Protein AF-A0A564WHZ5-F1 (afdb_monomer_lite)

pLDDT: mean 71.06, std 19.93, range [38.19, 97.44]

Organism: NCBI:txid2565273

Radius of gyration: 31.41 Å; chains: 1; bounding box: 90×61×86 Å

Secondary structure (DSSP, 8-state):
--------------------------TTSSGGG---TTT-EEE-TTS-HHHHHHHHHHHHHHHHHHHHHHHHHHHHH---S--SSSHHHHHHHHHHHHHHHHHHHHHHHHHHTT-EEE---GGGSS---PPP------

Structure (mmCIF, N/CA/C/O backbone):
data_AF-A0A564WHZ5-F1
#
_entry.id   AF-A0A564WHZ5-F1
#
loop_
_atom_site.group_PDB
_atom_site.id
_atom_site.type_symbol
_atom_site.label_atom_id
_atom_site.label_alt_id
_atom_site.label_comp_id
_atom_site.label_asym_id
_atom_site.label_entity_id
_atom_site.label_seq_id
_atom_site.pdbx_PDB_ins_code
_atom_site.Cartn_x
_atom_site.Cartn_y
_atom_site.Cartn_z
_atom_site.occupancy
_atom_site.B_iso_or_equiv
_atom_site.auth_seq_id
_atom_site.auth_comp_id
_atom_site.auth_asym_id
_atom_site.auth_atom_id
_atom_site.pdbx_PDB_model_num
ATOM 1 N N . MET A 1 1 ? 56.289 17.730 60.959 1.00 38.19 1 MET A N 1
ATOM 2 C CA . MET A 1 1 ? 55.735 18.651 59.944 1.00 38.19 1 MET A CA 1
ATOM 3 C C . MET A 1 1 ? 54.215 18.519 59.944 1.00 38.19 1 MET A C 1
ATOM 5 O O . MET A 1 1 ? 53.702 17.441 60.196 1.00 38.19 1 MET A O 1
ATOM 9 N N . ARG A 1 2 ? 53.565 19.676 59.815 1.00 41.34 2 ARG A N 1
ATOM 10 C CA . ARG A 1 2 ? 52.160 20.083 60.013 1.00 41.34 2 ARG A CA 1
ATOM 11 C C . ARG A 1 2 ? 51.048 19.044 59.743 1.00 41.34 2 ARG A C 1
ATOM 13 O O . ARG A 1 2 ? 50.963 18.485 58.658 1.00 41.34 2 ARG A O 1
ATOM 20 N N . ARG A 1 3 ? 50.148 18.895 60.729 1.00 46.84 3 ARG A N 1
ATOM 21 C CA . ARG A 1 3 ? 48.763 18.412 60.576 1.00 46.84 3 ARG A CA 1
ATOM 22 C C . ARG A 1 3 ? 47.907 19.576 60.047 1.00 46.84 3 ARG A C 1
ATOM 24 O O . ARG A 1 3 ? 47.933 20.640 60.659 1.00 46.84 3 ARG A O 1
ATOM 31 N N . SER A 1 4 ? 47.145 19.361 58.979 1.00 45.81 4 SER A N 1
ATOM 32 C CA . SER A 1 4 ? 46.047 20.239 58.533 1.00 45.81 4 SER A CA 1
ATOM 33 C C . SER A 1 4 ? 44.755 19.435 58.722 1.00 45.81 4 SER A C 1
ATOM 35 O O . SER A 1 4 ? 44.631 18.359 58.149 1.00 45.81 4 SER A O 1
ATOM 37 N N . ALA A 1 5 ? 43.935 19.698 59.744 1.00 46.12 5 ALA A N 1
ATOM 38 C CA . ALA A 1 5 ? 42.913 20.752 59.823 1.00 46.12 5 ALA A CA 1
ATOM 39 C C . ALA A 1 5 ? 41.874 20.619 58.689 1.00 46.12 5 ALA A C 1
ATOM 41 O O . ALA A 1 5 ? 42.163 20.939 57.545 1.00 46.12 5 ALA A O 1
ATOM 42 N N . GLN A 1 6 ? 40.768 19.919 58.963 1.00 46.28 6 GLN A N 1
ATOM 43 C CA . GLN A 1 6 ? 39.439 20.490 59.264 1.00 46.28 6 GLN A CA 1
ATOM 44 C C . GLN A 1 6 ? 38.596 20.725 57.998 1.00 46.28 6 GLN A C 1
ATOM 46 O O . GLN A 1 6 ? 38.741 21.731 57.317 1.00 46.28 6 GLN A O 1
ATOM 51 N N . GLY A 1 7 ? 37.675 19.795 57.724 1.00 38.81 7 GLY A N 1
ATOM 52 C CA . GLY A 1 7 ? 36.518 20.008 56.853 1.00 38.81 7 GLY A CA 1
ATOM 53 C C . GLY A 1 7 ? 35.269 20.076 57.726 1.00 38.81 7 GLY A C 1
ATOM 54 O O . GLY A 1 7 ? 34.872 19.075 58.318 1.00 38.81 7 GLY A O 1
ATOM 55 N N . VAL A 1 8 ? 34.733 21.283 57.876 1.00 50.25 8 VAL A N 1
ATOM 56 C CA . VAL A 1 8 ? 33.606 21.646 58.740 1.00 50.25 8 VAL A CA 1
ATOM 57 C C . VAL A 1 8 ? 32.282 21.204 58.110 1.00 50.25 8 VAL A C 1
ATOM 59 O O . VAL A 1 8 ? 32.069 21.339 56.909 1.00 50.25 8 VAL A O 1
ATOM 62 N N . VAL A 1 9 ? 31.400 20.681 58.960 1.00 51.81 9 VAL A N 1
ATOM 63 C CA . VAL A 1 9 ? 29.999 20.339 58.697 1.00 51.81 9 VAL A CA 1
ATOM 64 C C . VAL A 1 9 ? 29.209 21.611 58.383 1.00 51.81 9 VAL A C 1
ATOM 66 O O . VAL A 1 9 ? 29.203 22.531 59.195 1.00 51.81 9 VAL A O 1
ATOM 69 N N . ALA A 1 10 ? 28.484 21.651 57.268 1.00 45.91 10 ALA A N 1
ATOM 70 C CA . ALA A 1 10 ? 27.425 22.637 57.073 1.00 45.91 10 ALA A CA 1
ATOM 71 C C . ALA A 1 10 ? 26.326 22.046 56.188 1.00 45.91 10 ALA A C 1
ATOM 73 O O . ALA A 1 10 ? 26.395 22.066 54.962 1.00 45.91 10 ALA A O 1
ATOM 74 N N . GLY A 1 11 ? 25.308 21.486 56.844 1.00 49.00 11 GLY A N 1
ATOM 75 C CA . GLY A 1 11 ? 24.015 21.275 56.217 1.00 49.00 11 GLY A CA 1
ATOM 76 C C . GLY A 1 11 ? 23.415 22.629 55.852 1.00 49.00 11 GLY A C 1
ATOM 77 O O . GLY A 1 11 ? 23.381 23.551 56.665 1.00 49.00 11 GLY A O 1
ATOM 78 N N . THR A 1 12 ? 22.947 22.762 54.619 1.00 54.31 12 THR A N 1
ATOM 79 C CA . THR A 1 12 ? 22.113 23.889 54.205 1.00 54.31 12 THR A CA 1
ATOM 80 C C . THR A 1 12 ? 21.029 23.335 53.298 1.00 54.31 12 THR A C 1
ATOM 82 O O . THR A 1 12 ? 21.212 23.150 52.100 1.00 54.31 12 THR A O 1
ATOM 85 N N . VAL A 1 13 ? 19.899 23.005 53.919 1.00 49.62 13 VAL A N 1
ATOM 86 C CA . VAL A 1 13 ? 18.625 22.823 53.230 1.00 49.62 13 VAL A CA 1
ATOM 87 C C . VAL A 1 13 ? 18.128 24.224 52.891 1.00 49.62 13 VAL A C 1
ATOM 89 O O . VAL A 1 13 ? 17.732 24.966 53.786 1.00 49.62 13 VAL A O 1
ATOM 92 N N . LEU A 1 14 ? 18.161 24.595 51.613 1.00 50.53 14 LEU A N 1
ATOM 93 C CA . LEU A 1 14 ? 17.376 25.710 51.092 1.00 50.53 14 LEU A CA 1
ATOM 94 C C . LEU A 1 14 ? 16.590 25.231 49.876 1.00 50.53 14 LEU A C 1
ATOM 96 O O . LEU A 1 14 ? 17.128 24.951 48.808 1.00 50.53 14 LEU A O 1
ATOM 100 N N . VAL A 1 15 ? 15.290 25.112 50.122 1.00 50.50 15 VAL A N 1
ATOM 101 C CA . VAL A 1 15 ? 14.208 24.933 49.164 1.00 50.50 15 VAL A CA 1
ATOM 102 C C . VAL A 1 15 ? 14.258 26.091 48.167 1.00 50.50 15 VAL A C 1
ATOM 104 O O . VAL A 1 15 ? 14.001 27.233 48.542 1.00 50.50 15 VAL A O 1
ATOM 107 N N . VAL A 1 16 ? 14.564 25.803 46.902 1.00 55.72 16 VAL A N 1
ATOM 108 C CA . VAL A 1 16 ? 14.242 26.707 45.794 1.00 55.72 16 VAL A CA 1
ATOM 109 C C . VAL A 1 16 ? 13.229 26.005 44.908 1.00 55.72 16 VAL A C 1
ATOM 111 O O . VAL A 1 16 ? 13.443 24.907 44.400 1.00 55.72 16 VAL A O 1
ATOM 114 N N . ALA A 1 17 ? 12.083 26.663 44.844 1.00 53.38 17 ALA A N 1
ATOM 115 C CA . ALA A 1 17 ? 10.848 26.250 44.230 1.00 53.38 17 ALA A CA 1
ATOM 116 C C . ALA A 1 17 ? 10.980 25.980 42.722 1.00 53.38 17 ALA A C 1
ATOM 118 O O . ALA A 1 17 ? 11.532 26.777 41.970 1.00 53.38 17 ALA A O 1
ATOM 119 N N . SER A 1 18 ? 10.382 24.864 42.312 1.00 51.88 18 SER A N 1
ATOM 120 C CA . SER A 1 18 ? 9.440 24.775 41.193 1.00 51.88 18 SER A CA 1
ATOM 121 C C . SER A 1 18 ? 9.785 25.532 39.906 1.00 51.88 18 SER A C 1
ATOM 123 O O . SER A 1 18 ? 9.122 26.498 39.547 1.00 51.88 18 SER A O 1
ATOM 125 N N . LEU A 1 19 ? 10.722 24.983 39.136 1.00 51.53 19 LEU A N 1
ATOM 126 C CA . LEU A 1 19 ? 10.686 25.045 37.670 1.00 51.53 19 LEU A CA 1
ATOM 127 C C . LEU A 1 19 ? 10.769 23.618 37.117 1.00 51.53 19 LEU A C 1
ATOM 129 O O . LEU A 1 19 ? 11.632 23.267 36.318 1.00 51.53 19 LEU A O 1
ATOM 133 N N . THR A 1 20 ? 9.845 22.762 37.558 1.00 55.12 20 THR A N 1
ATOM 134 C CA . THR A 1 20 ? 9.434 21.627 36.734 1.00 55.12 20 THR A CA 1
ATOM 135 C C . THR A 1 20 ? 8.721 22.223 35.530 1.00 55.12 20 THR A C 1
ATOM 137 O O . THR A 1 20 ? 7.532 22.537 35.607 1.00 55.12 20 THR A O 1
ATOM 140 N N . VAL A 1 21 ? 9.440 22.409 34.420 1.00 51.56 21 VAL A N 1
ATOM 141 C CA . VAL A 1 21 ? 8.787 22.456 33.113 1.00 51.56 21 VAL A CA 1
ATOM 142 C C . VAL A 1 21 ? 8.201 21.065 32.926 1.00 51.56 21 VAL A C 1
ATOM 144 O O . VAL A 1 21 ? 8.841 20.145 32.426 1.00 51.56 21 VAL A O 1
ATOM 147 N N . ALA A 1 22 ? 6.986 20.901 33.436 1.00 49.94 22 ALA A N 1
ATOM 148 C CA . ALA A 1 22 ? 6.075 19.883 32.991 1.00 49.94 22 ALA A CA 1
ATOM 149 C C . ALA A 1 22 ? 5.813 20.182 31.512 1.00 49.94 22 ALA A C 1
ATOM 151 O O . ALA A 1 22 ? 4.838 20.833 31.162 1.00 49.94 22 ALA A O 1
ATOM 152 N N . ALA A 1 23 ? 6.684 19.691 30.633 1.00 48.19 23 ALA A N 1
ATOM 153 C CA . ALA A 1 23 ? 6.265 19.304 29.296 1.00 48.19 23 ALA A CA 1
ATOM 154 C C . ALA A 1 23 ? 5.445 18.008 29.443 1.00 48.19 23 ALA A C 1
ATOM 156 O O . ALA A 1 23 ? 5.836 16.935 29.003 1.00 48.19 23 ALA A O 1
ATOM 157 N N . CYS A 1 24 ? 4.335 18.112 30.172 1.00 51.44 24 CYS A N 1
ATOM 158 C CA . CYS A 1 24 ? 3.287 17.111 30.286 1.00 51.44 24 CYS A CA 1
ATOM 159 C C . CYS A 1 24 ? 2.056 17.714 29.607 1.00 51.44 24 CYS A C 1
ATOM 161 O O . CYS A 1 24 ? 1.097 18.094 30.270 1.00 51.44 24 CYS A O 1
ATOM 163 N N . SER A 1 25 ? 2.136 17.910 28.294 1.00 51.25 25 SER A N 1
ATOM 164 C CA . SER A 1 25 ? 1.041 18.289 27.388 1.00 51.25 25 SER A CA 1
ATOM 165 C C . SER A 1 25 ? 1.573 17.959 25.985 1.00 51.25 25 SER A C 1
ATOM 167 O O . SER A 1 25 ? 2.505 18.618 25.545 1.00 51.25 25 SER A O 1
ATOM 169 N N . ASP A 1 26 ? 1.221 16.880 25.288 1.00 48.69 26 ASP A N 1
ATOM 170 C CA . ASP A 1 26 ? 0.095 15.958 25.396 1.00 48.69 26 ASP A CA 1
ATOM 171 C C . ASP A 1 26 ? 0.517 14.562 24.884 1.00 48.69 26 ASP A C 1
ATOM 173 O O . ASP A 1 26 ? 1.189 14.471 23.855 1.00 48.69 26 ASP A O 1
ATOM 177 N N . PRO A 1 27 ? 0.053 13.435 25.461 1.00 51.81 27 PRO A N 1
ATOM 178 C CA . PRO A 1 27 ? 0.139 12.125 24.799 1.00 51.81 27 PRO A CA 1
ATOM 179 C C . PRO A 1 27 ? -0.766 12.014 23.547 1.00 51.81 27 PRO A C 1
ATOM 181 O O . PRO A 1 27 ? -1.035 10.912 23.068 1.00 51.81 27 PRO A O 1
ATOM 184 N N . ALA A 1 28 ? -1.244 13.139 23.007 1.00 48.09 28 ALA A N 1
ATOM 185 C CA . ALA A 1 28 ? -2.258 13.228 21.965 1.00 48.09 28 ALA A CA 1
ATOM 186 C C . ALA A 1 28 ? -1.730 13.735 20.606 1.00 48.09 28 ALA A C 1
ATOM 188 O O . ALA A 1 28 ? -2.541 14.058 19.747 1.00 48.09 28 ALA A O 1
ATOM 189 N N . GLU A 1 29 ? -0.415 13.786 20.363 1.00 47.59 29 GLU A N 1
ATOM 190 C CA . GLU A 1 29 ? 0.130 14.310 19.091 1.00 47.59 29 GLU A CA 1
ATOM 191 C C . GLU A 1 29 ? 0.631 13.255 18.091 1.00 47.59 29 GLU A C 1
ATOM 193 O O . GLU A 1 29 ? 1.018 13.592 16.975 1.00 47.59 29 GLU A O 1
ATOM 198 N N . TRP A 1 30 ? 0.557 11.958 18.399 1.00 52.06 30 TRP A N 1
ATOM 199 C CA . TRP A 1 30 ? 0.942 10.923 17.426 1.00 52.06 30 TRP A CA 1
ATOM 200 C C . TRP A 1 30 ? -0.171 10.574 16.418 1.00 52.06 30 TRP A C 1
ATOM 202 O O . TRP A 1 30 ? 0.121 10.031 15.354 1.00 52.06 30 TRP A O 1
ATOM 212 N N . TRP A 1 31 ? -1.439 10.921 16.677 1.00 59.50 31 TRP A N 1
ATOM 213 C CA . TRP A 1 31 ? -2.544 10.592 15.759 1.00 59.50 31 TRP A CA 1
ATOM 214 C C . TRP A 1 31 ? -2.799 11.650 14.670 1.00 59.50 31 TRP A C 1
ATOM 216 O O . TRP A 1 31 ? -3.466 11.348 13.677 1.00 59.50 31 TRP A O 1
ATOM 226 N N . GLN A 1 32 ? -2.225 12.856 14.787 1.00 44.28 32 GLN A N 1
ATOM 227 C CA . GLN A 1 32 ? -2.363 13.915 13.773 1.00 44.28 32 GLN A CA 1
ATOM 228 C C . GLN A 1 32 ? -1.549 13.666 12.489 1.00 44.28 32 GLN A C 1
ATOM 230 O O . GLN A 1 32 ? -1.733 14.370 11.500 1.00 44.28 32 GLN A O 1
ATOM 235 N N . SER A 1 33 ? -0.727 12.613 12.434 1.00 43.97 3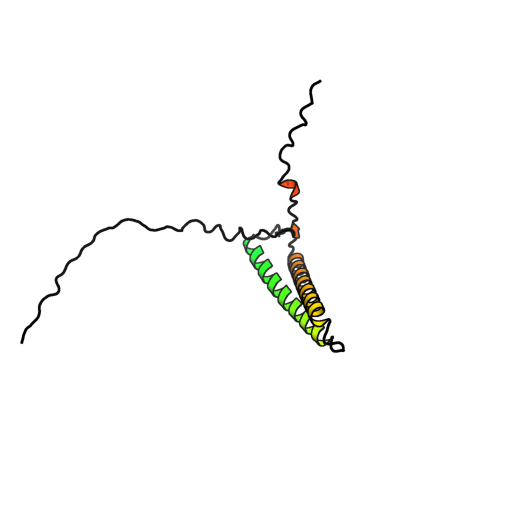3 SER A N 1
ATOM 236 C CA . SER A 1 33 ? -0.028 12.211 11.201 1.00 43.97 33 SER A CA 1
ATOM 237 C C . SER A 1 33 ? -0.895 11.417 10.208 1.00 43.97 33 SER A C 1
ATOM 239 O O . SER A 1 33 ? -0.408 11.034 9.147 1.00 43.97 33 SER A O 1
ATOM 241 N N . ARG A 1 34 ? -2.191 11.190 10.483 1.00 52.62 34 ARG A N 1
ATOM 242 C CA . ARG A 1 34 ? -3.142 10.636 9.497 1.00 52.62 34 ARG A CA 1
ATOM 243 C C . ARG A 1 34 ? -3.818 11.732 8.674 1.00 52.62 34 ARG A C 1
ATOM 245 O O . ARG A 1 34 ? -5.041 11.798 8.597 1.00 52.62 34 ARG A O 1
ATOM 252 N N . VAL A 1 35 ? -3.031 12.570 8.006 1.00 48.16 35 VAL A N 1
ATOM 253 C CA . VAL A 1 35 ? -3.517 13.192 6.768 1.00 48.16 35 VAL A CA 1
ATOM 254 C C . VAL A 1 35 ? -3.116 12.253 5.640 1.00 48.16 35 VAL A C 1
ATOM 256 O O . VAL A 1 35 ? -2.094 12.416 4.982 1.00 48.16 35 VAL A O 1
ATOM 259 N N . GLU A 1 36 ? -3.917 11.202 5.478 1.00 50.88 36 GLU A N 1
ATOM 260 C CA . GLU A 1 36 ? -3.857 10.285 4.343 1.00 50.88 36 GLU A CA 1
ATOM 261 C C . GLU A 1 36 ? -4.413 11.059 3.135 1.00 50.88 36 GLU A C 1
ATOM 263 O O . GLU A 1 36 ? -5.599 11.012 2.809 1.00 50.88 36 GLU A O 1
ATOM 268 N N . THR A 1 37 ? -3.570 11.919 2.560 1.00 47.66 37 THR A N 1
ATOM 269 C CA . THR A 1 37 ? -3.926 12.838 1.479 1.00 47.66 37 THR A CA 1
ATOM 270 C C . THR A 1 37 ? -4.446 12.054 0.270 1.00 47.66 37 THR A C 1
ATOM 272 O O . THR A 1 37 ? -3.732 11.285 -0.370 1.00 47.66 37 THR A O 1
ATOM 275 N N . GLY A 1 38 ? -5.733 12.241 -0.031 1.00 49.53 38 GLY A N 1
ATOM 276 C CA . GLY A 1 38 ? -6.370 11.885 -1.303 1.00 49.53 38 GLY A CA 1
ATOM 277 C C . GLY A 1 38 ? -6.812 10.430 -1.498 1.00 49.53 38 GLY A C 1
ATOM 278 O O . GLY A 1 38 ? -7.510 10.153 -2.470 1.00 49.53 38 GLY A O 1
ATOM 279 N N . ARG A 1 39 ? -6.456 9.499 -0.604 1.00 60.22 39 ARG A N 1
ATOM 280 C CA . ARG A 1 39 ? -6.742 8.060 -0.781 1.00 60.22 39 ARG A CA 1
ATOM 281 C C . ARG A 1 39 ? -7.817 7.483 0.150 1.00 60.22 39 ARG A C 1
ATOM 283 O O . ARG A 1 39 ? -8.090 6.290 0.100 1.00 60.22 39 ARG A O 1
ATOM 290 N N . GLY A 1 40 ? -8.490 8.312 0.940 1.00 67.31 40 GLY A N 1
ATOM 291 C CA . GLY A 1 40 ? -9.463 7.816 1.913 1.00 67.31 40 GLY A CA 1
ATOM 292 C C . GLY A 1 40 ? -8.799 6.975 3.011 1.00 67.31 40 GLY A C 1
ATOM 293 O O . GLY A 1 40 ? -7.636 6.585 2.919 1.00 67.31 40 GLY A O 1
ATOM 294 N N . THR A 1 41 ? -9.530 6.721 4.088 1.00 83.31 41 THR A N 1
ATOM 295 C CA . THR A 1 41 ? -9.005 5.975 5.238 1.00 83.31 41 THR A CA 1
ATOM 296 C C . THR A 1 41 ? -9.463 4.525 5.158 1.00 83.31 41 THR A C 1
ATOM 298 O O . THR A 1 41 ? -10.615 4.254 4.832 1.00 83.31 41 THR A O 1
ATOM 301 N N . TRP A 1 42 ? -8.585 3.576 5.476 1.00 89.56 42 TRP A N 1
ATOM 302 C CA . TRP A 1 42 ? -8.968 2.170 5.626 1.00 89.56 42 TRP A CA 1
ATOM 303 C C . TRP A 1 42 ? -9.590 1.912 6.997 1.00 89.56 42 TRP A C 1
ATOM 305 O O . TRP A 1 42 ? -8.919 2.063 8.019 1.00 89.56 42 TRP A O 1
ATOM 315 N N . GLU A 1 43 ? -10.848 1.493 7.030 1.00 90.62 43 GLU A N 1
ATOM 316 C CA . GLU A 1 43 ? -11.614 1.308 8.265 1.00 90.62 43 GLU A CA 1
ATOM 317 C C . GLU A 1 43 ? -12.171 -0.111 8.373 1.00 90.62 43 GLU A C 1
ATOM 319 O O . GLU A 1 43 ? -12.482 -0.747 7.364 1.00 90.62 43 GLU A O 1
ATOM 324 N N . HIS A 1 44 ? -12.320 -0.605 9.603 1.00 91.38 44 HIS A N 1
ATOM 325 C CA . HIS A 1 44 ? -12.925 -1.905 9.881 1.00 91.38 44 HIS A CA 1
ATOM 326 C C . HIS A 1 44 ? -13.995 -1.775 10.977 1.00 91.38 44 HIS A C 1
ATOM 328 O O . HIS A 1 44 ? -13.652 -1.569 12.141 1.00 91.38 44 HIS A O 1
ATOM 334 N N . PRO A 1 45 ? -15.294 -1.933 10.656 1.00 84.12 45 PRO A N 1
ATOM 335 C CA . PRO A 1 45 ? -16.394 -1.518 11.535 1.00 84.12 45 PRO A CA 1
ATOM 336 C C . PRO A 1 45 ? -16.492 -2.304 12.848 1.00 84.12 45 PRO A C 1
ATOM 338 O O . PRO A 1 45 ? -17.106 -1.833 13.798 1.00 84.12 45 PRO A O 1
ATOM 341 N N . SER A 1 46 ? -15.912 -3.504 12.910 1.00 88.25 46 SER A N 1
ATOM 342 C CA . SER A 1 46 ? -15.999 -4.397 14.073 1.00 88.25 46 SER A CA 1
ATOM 343 C C . SER A 1 46 ? -14.675 -4.615 14.809 1.00 88.25 46 SER A C 1
ATOM 345 O O . SER A 1 46 ? -14.641 -5.394 15.759 1.00 88.25 46 SER A O 1
ATOM 347 N N . LYS A 1 47 ? -13.585 -3.953 14.396 1.00 89.75 47 LYS A N 1
ATOM 348 C CA . LYS A 1 47 ? -12.279 -4.073 15.067 1.00 89.75 47 LYS A CA 1
ATOM 349 C C . LYS A 1 47 ? -11.985 -2.811 15.878 1.00 89.75 47 LYS A C 1
ATOM 351 O O . LYS A 1 47 ? -12.268 -1.721 15.380 1.00 89.75 47 LYS A O 1
ATOM 356 N N . PRO A 1 48 ? -11.388 -2.936 17.075 1.00 89.88 48 PRO A N 1
ATOM 357 C CA . PRO A 1 48 ? -10.933 -1.782 17.843 1.00 89.88 48 PRO A CA 1
ATOM 358 C C . PRO A 1 48 ? -9.787 -1.071 17.107 1.00 89.88 48 PRO A C 1
ATOM 360 O O . PRO A 1 48 ? -9.044 -1.701 16.350 1.00 89.88 48 PRO A O 1
ATOM 363 N N . TRP A 1 49 ? -9.656 0.240 17.309 1.00 83.19 49 TRP A N 1
ATOM 364 C CA . TRP A 1 49 ? -8.733 1.082 16.541 1.00 83.19 49 TRP A CA 1
ATOM 365 C C . TRP A 1 49 ? -7.264 0.688 16.750 1.00 83.19 49 TRP A C 1
ATOM 367 O O . TRP A 1 49 ? -6.469 0.792 15.821 1.00 83.19 49 TRP A O 1
ATOM 377 N N . GLU A 1 50 ? -6.914 0.160 17.923 1.00 85.88 50 GLU A N 1
ATOM 378 C CA . GLU A 1 50 ? -5.575 -0.329 18.259 1.00 85.88 50 GLU A CA 1
ATOM 379 C C . GLU A 1 50 ? -5.153 -1.486 17.339 1.00 85.88 50 GLU A C 1
ATOM 381 O O . GLU A 1 50 ? -3.986 -1.616 16.959 1.00 85.88 50 GLU A O 1
ATOM 386 N N . GLN A 1 51 ? -6.115 -2.324 16.931 1.00 91.69 51 GLN A N 1
ATOM 387 C CA . GLN A 1 51 ? -5.852 -3.394 15.969 1.00 91.69 51 GLN A CA 1
ATOM 388 C C . GLN A 1 51 ? -5.648 -2.863 14.553 1.0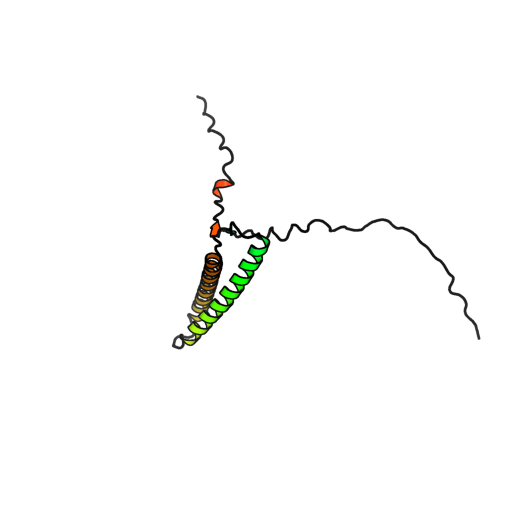0 91.69 51 GLN A C 1
ATOM 390 O O . GLN A 1 51 ? -4.983 -3.529 13.764 1.00 91.69 51 GLN A O 1
ATOM 395 N N . TRP A 1 52 ? -6.170 -1.681 14.217 1.00 90.81 52 TRP A N 1
ATOM 396 C CA . TRP A 1 52 ? -6.038 -1.141 12.866 1.00 90.81 52 T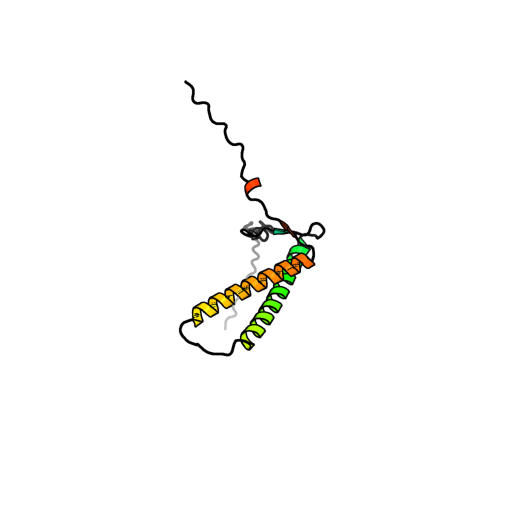RP A CA 1
ATOM 397 C C . TRP A 1 52 ? -4.595 -0.806 12.542 1.00 90.81 52 TRP A C 1
ATOM 399 O O . TRP A 1 52 ? -4.128 -1.129 11.454 1.00 90.81 52 TRP A O 1
ATOM 409 N N . ASP A 1 53 ? -3.870 -0.203 13.479 1.00 89.56 53 ASP A N 1
ATOM 410 C CA . ASP A 1 53 ? -2.467 0.139 13.256 1.00 89.56 53 ASP A CA 1
ATOM 411 C C . ASP A 1 53 ? -1.592 -1.115 13.153 1.00 89.56 53 ASP A C 1
ATOM 413 O O . ASP A 1 53 ? -0.711 -1.180 12.293 1.00 89.56 53 ASP A O 1
ATOM 417 N N . THR A 1 54 ? -1.901 -2.146 13.946 1.00 93.56 54 THR A N 1
ATOM 418 C CA . THR A 1 54 ? -1.232 -3.454 13.869 1.00 93.56 54 THR A CA 1
ATOM 419 C C . THR A 1 54 ? -1.499 -4.129 12.520 1.00 93.56 54 THR A C 1
ATOM 421 O O . THR A 1 54 ? -0.559 -4.487 11.814 1.00 93.56 54 THR A O 1
ATOM 424 N N . ASP A 1 55 ? -2.766 -4.223 12.105 1.00 94.88 55 ASP A N 1
ATOM 425 C CA . ASP A 1 55 ? -3.160 -4.826 10.827 1.00 94.88 55 ASP A CA 1
ATOM 426 C C . ASP A 1 55 ? -2.537 -4.077 9.635 1.00 94.88 55 ASP A C 1
ATOM 428 O O . ASP A 1 55 ? -2.035 -4.696 8.696 1.00 94.88 55 ASP A O 1
ATOM 432 N N . ARG A 1 56 ? -2.507 -2.738 9.680 1.00 93.56 56 ARG A N 1
ATOM 433 C CA . ARG A 1 56 ? -1.857 -1.910 8.653 1.00 93.56 56 ARG A CA 1
ATOM 434 C C . ARG A 1 56 ? -0.350 -2.148 8.611 1.00 93.56 56 ARG A C 1
ATOM 436 O O . ARG A 1 56 ? 0.208 -2.244 7.519 1.00 93.56 56 ARG A O 1
ATOM 443 N N . ALA A 1 57 ? 0.317 -2.227 9.762 1.00 94.75 57 ALA A N 1
ATOM 444 C CA . ALA A 1 57 ? 1.754 -2.487 9.827 1.00 94.75 57 ALA A CA 1
ATOM 445 C C . ALA A 1 57 ? 2.099 -3.871 9.258 1.00 94.75 57 ALA A C 1
ATOM 447 O O . ALA A 1 57 ? 2.986 -3.978 8.410 1.00 94.75 57 ALA A O 1
ATOM 448 N N . GLU A 1 58 ? 1.353 -4.905 9.645 1.00 96.94 58 GLU A N 1
ATOM 449 C CA . GLU A 1 58 ? 1.523 -6.258 9.113 1.00 96.94 58 GLU A CA 1
ATOM 450 C C . GLU A 1 58 ? 1.284 -6.308 7.602 1.00 96.94 58 GLU A C 1
ATOM 452 O O . GLU A 1 58 ? 2.119 -6.830 6.862 1.00 96.94 58 GLU A O 1
ATOM 457 N N . CYS A 1 59 ? 0.194 -5.706 7.116 1.00 96.81 59 CYS A N 1
ATOM 458 C CA . CYS A 1 59 ? -0.090 -5.670 5.685 1.00 96.81 59 CYS A CA 1
ATOM 459 C C . CYS A 1 59 ? 0.977 -4.914 4.886 1.00 96.81 59 CYS A C 1
ATOM 461 O O . CYS A 1 59 ? 1.276 -5.306 3.761 1.00 96.81 59 CYS A O 1
ATOM 463 N N . ARG A 1 60 ? 1.592 -3.862 5.446 1.00 95.38 60 ARG A N 1
ATOM 464 C CA . ARG A 1 60 ? 2.713 -3.161 4.793 1.00 95.38 60 ARG A CA 1
ATOM 465 C C . ARG A 1 60 ? 3.947 -4.046 4.660 1.00 95.38 60 ARG A C 1
ATOM 467 O O . ARG A 1 60 ? 4.605 -3.986 3.625 1.00 95.38 60 ARG A O 1
ATOM 474 N N . LEU A 1 61 ? 4.258 -4.838 5.686 1.00 96.38 61 LEU A N 1
ATOM 475 C CA . LEU A 1 61 ? 5.398 -5.757 5.664 1.00 96.38 61 LEU A CA 1
ATOM 476 C C . LEU A 1 61 ? 5.193 -6.856 4.623 1.00 96.38 61 LEU A C 1
ATOM 478 O O . LEU A 1 61 ? 6.050 -7.038 3.766 1.00 96.38 61 LEU A O 1
ATOM 482 N N . VAL A 1 62 ? 4.027 -7.508 4.638 1.00 96.44 62 VAL A N 1
ATOM 483 C CA . VAL A 1 62 ? 3.682 -8.547 3.655 1.00 96.44 62 VAL A CA 1
ATOM 484 C C . VAL A 1 62 ? 3.734 -7.989 2.233 1.00 96.44 62 VAL A C 1
ATOM 486 O O . VAL A 1 62 ? 4.361 -8.579 1.359 1.00 96.44 62 VAL A O 1
ATOM 489 N N . ALA A 1 63 ? 3.130 -6.821 2.006 1.00 96.31 63 ALA A N 1
ATOM 490 C CA . ALA A 1 63 ? 3.112 -6.188 0.695 1.00 96.31 63 ALA A CA 1
ATOM 491 C C . ALA A 1 63 ? 4.508 -5.815 0.186 1.00 96.31 63 ALA A C 1
ATOM 493 O O . ALA A 1 63 ? 4.779 -5.954 -1.005 1.00 96.31 63 ALA A O 1
ATOM 494 N N . ARG A 1 64 ? 5.394 -5.344 1.073 1.00 94.75 64 ARG A N 1
ATOM 495 C CA . ARG A 1 64 ? 6.789 -5.052 0.726 1.00 94.75 64 ARG A CA 1
ATOM 496 C C . ARG A 1 64 ? 7.524 -6.331 0.341 1.00 94.75 64 ARG A C 1
ATOM 498 O O . ARG A 1 64 ? 8.110 -6.372 -0.732 1.00 94.75 64 ARG A O 1
ATOM 505 N N . ASP A 1 65 ? 7.475 -7.354 1.186 1.00 95.19 65 ASP A N 1
ATOM 506 C CA . ASP A 1 65 ? 8.221 -8.594 0.966 1.00 95.19 65 ASP A CA 1
ATOM 507 C C . ASP A 1 65 ? 7.765 -9.297 -0.330 1.00 95.19 65 ASP A C 1
ATOM 509 O O . ASP A 1 65 ? 8.585 -9.816 -1.091 1.00 95.19 65 ASP A O 1
ATOM 513 N N . GLU A 1 66 ? 6.465 -9.265 -0.636 1.00 94.50 66 GLU A N 1
ATOM 514 C CA . GLU A 1 66 ? 5.934 -9.820 -1.884 1.00 94.50 66 GLU A CA 1
ATOM 515 C C . GLU A 1 66 ? 6.267 -8.949 -3.107 1.00 94.50 66 GLU A C 1
ATOM 517 O O . GLU A 1 66 ? 6.653 -9.489 -4.144 1.00 94.50 66 GLU A O 1
ATOM 522 N N . ALA A 1 67 ? 6.242 -7.617 -2.989 1.00 92.81 67 ALA A N 1
ATOM 523 C CA . ALA A 1 67 ? 6.690 -6.726 -4.062 1.00 92.81 67 ALA A CA 1
ATOM 524 C C . ALA A 1 67 ? 8.193 -6.878 -4.362 1.00 92.81 67 ALA A C 1
ATOM 526 O O . ALA A 1 67 ? 8.590 -6.893 -5.527 1.00 92.81 67 ALA A O 1
ATOM 527 N N . GLU A 1 68 ? 9.032 -7.026 -3.334 1.00 90.81 68 GLU A N 1
ATOM 528 C CA . GLU A 1 68 ? 10.471 -7.276 -3.483 1.00 90.81 68 GLU A CA 1
ATOM 529 C C . GLU A 1 68 ? 10.735 -8.616 -4.173 1.00 90.81 68 GLU A C 1
ATOM 531 O O . GLU A 1 68 ? 11.586 -8.704 -5.065 1.00 90.81 68 GLU A O 1
ATOM 536 N N . ARG A 1 69 ? 9.972 -9.655 -3.814 1.00 91.56 69 ARG A N 1
ATOM 537 C CA . ARG A 1 69 ? 10.037 -10.960 -4.474 1.00 91.56 69 ARG A CA 1
ATOM 538 C C . ARG A 1 69 ? 9.632 -10.871 -5.946 1.00 91.56 69 ARG A C 1
ATOM 540 O O . ARG A 1 69 ? 10.357 -11.393 -6.795 1.00 91.56 69 ARG A O 1
ATOM 547 N N . ASP A 1 70 ? 8.515 -10.209 -6.247 1.00 88.56 70 ASP A N 1
ATOM 548 C CA . ASP A 1 70 ? 8.035 -9.995 -7.617 1.00 88.56 70 ASP A CA 1
ATOM 549 C C . ASP A 1 70 ? 9.081 -9.232 -8.446 1.00 88.56 70 ASP A C 1
ATOM 551 O O . ASP A 1 70 ? 9.402 -9.630 -9.569 1.00 88.56 70 ASP A O 1
ATOM 555 N N . PHE A 1 71 ? 9.675 -8.181 -7.873 1.00 85.81 71 PHE A N 1
ATOM 556 C CA . PHE A 1 71 ? 10.730 -7.396 -8.513 1.00 85.81 71 PHE A CA 1
ATOM 557 C C . PHE A 1 71 ? 11.984 -8.234 -8.800 1.00 85.81 71 PHE A C 1
ATOM 559 O O . PHE A 1 71 ? 12.523 -8.194 -9.907 1.00 85.81 71 PHE A O 1
ATOM 566 N N . ALA A 1 72 ? 12.435 -9.038 -7.834 1.00 87.06 72 ALA A N 1
ATOM 567 C CA . ALA A 1 72 ? 13.598 -9.903 -8.008 1.00 87.06 72 ALA A CA 1
ATOM 568 C C . ALA A 1 72 ? 13.395 -10.936 -9.131 1.00 87.06 72 ALA A C 1
ATOM 570 O O . ALA A 1 72 ? 14.327 -11.199 -9.892 1.00 87.06 72 ALA A O 1
ATOM 571 N N . ILE A 1 73 ? 12.185 -11.492 -9.266 1.00 86.94 73 ILE A N 1
ATOM 572 C CA . ILE A 1 73 ? 11.833 -12.424 -10.348 1.00 86.94 73 ILE A CA 1
ATOM 573 C C . ILE A 1 73 ? 11.855 -11.713 -11.708 1.00 86.94 73 ILE A C 1
ATOM 575 O O . ILE A 1 73 ? 12.427 -12.237 -12.665 1.00 86.94 73 ILE A O 1
ATOM 579 N N . GLN A 1 74 ? 11.286 -10.508 -11.801 1.00 81.75 74 GLN A N 1
ATOM 580 C CA . GLN A 1 74 ? 11.259 -9.733 -13.049 1.00 81.75 74 GLN A CA 1
ATOM 581 C C . GLN A 1 74 ? 12.667 -9.371 -13.539 1.00 81.75 74 GLN A C 1
ATOM 583 O O . GLN A 1 74 ? 12.965 -9.510 -14.727 1.00 81.75 74 GLN A O 1
ATOM 588 N N . GLN A 1 75 ? 13.568 -9.006 -12.623 1.00 78.00 75 GLN A N 1
ATOM 589 C CA . GLN A 1 75 ? 14.958 -8.677 -12.957 1.00 78.00 75 GLN A CA 1
ATOM 590 C C . GLN A 1 75 ? 15.753 -9.874 -13.500 1.00 78.00 75 GLN A C 1
ATOM 592 O O . GLN A 1 75 ? 16.669 -9.691 -14.299 1.00 78.00 75 GLN A O 1
ATOM 597 N N . GLN A 1 76 ? 15.403 -11.103 -13.111 1.00 77.06 76 GLN A N 1
ATOM 598 C CA . GLN A 1 76 ? 16.044 -12.317 -13.632 1.00 77.06 76 GLN A CA 1
ATOM 599 C C . GLN A 1 76 ? 15.598 -12.653 -15.066 1.00 77.06 76 GLN A C 1
ATOM 601 O O . GLN A 1 76 ? 16.356 -13.274 -15.809 1.00 77.06 76 GLN A O 1
ATOM 606 N N . GLY A 1 77 ? 14.396 -12.230 -15.475 1.00 67.31 77 GLY A N 1
ATOM 607 C CA . GLY A 1 77 ? 13.844 -12.479 -16.813 1.00 67.31 77 GLY A CA 1
ATOM 608 C C . GLY A 1 77 ? 14.244 -11.457 -17.887 1.00 67.31 77 GLY A C 1
ATOM 609 O O . GLY A 1 77 ? 14.094 -11.736 -19.074 1.00 67.31 77 GLY A O 1
ATOM 610 N N . GLY A 1 78 ? 14.765 -10.286 -17.501 1.00 62.25 78 GLY A N 1
ATOM 611 C CA . GLY A 1 78 ? 15.052 -9.145 -18.391 1.00 62.25 78 GLY A CA 1
ATOM 612 C C . GLY A 1 78 ? 16.442 -9.123 -19.046 1.00 62.25 78 GLY A C 1
ATOM 613 O O . GLY A 1 78 ? 16.935 -8.058 -19.421 1.00 62.25 78 GLY A O 1
ATOM 614 N N . GLY A 1 79 ? 17.115 -10.269 -19.159 1.00 57.00 79 GLY A N 1
ATOM 615 C CA . GLY A 1 79 ? 18.475 -10.364 -19.695 1.00 57.00 79 GLY A CA 1
ATOM 616 C C . GLY A 1 79 ? 18.534 -10.300 -21.224 1.00 57.00 79 GLY A C 1
ATOM 617 O O . GLY A 1 79 ? 18.614 -11.337 -21.874 1.00 57.00 79 GLY A O 1
ATOM 618 N N . GLY A 1 80 ? 18.548 -9.103 -21.817 1.00 58.97 80 GLY A N 1
ATOM 619 C CA . GLY A 1 80 ? 18.826 -8.977 -23.251 1.00 58.97 80 GLY A CA 1
ATOM 620 C C . GLY A 1 80 ? 18.764 -7.562 -23.823 1.00 58.97 80 GLY A C 1
ATOM 621 O O . GLY A 1 80 ? 17.683 -7.052 -24.078 1.00 58.97 80 GLY A O 1
ATOM 622 N N . GLY A 1 81 ? 19.942 -6.978 -24.077 1.00 62.94 81 GLY A N 1
ATOM 623 C CA . GLY A 1 81 ? 20.210 -6.020 -25.163 1.00 62.94 81 GLY A CA 1
ATOM 624 C C . GLY A 1 81 ? 19.451 -4.688 -25.165 1.00 62.94 81 GLY A C 1
ATOM 625 O O . GLY A 1 81 ? 18.364 -4.606 -25.710 1.00 62.94 81 GLY A O 1
ATOM 626 N N . ASP A 1 82 ? 20.046 -3.644 -24.576 1.00 60.19 82 ASP A N 1
ATOM 627 C CA . ASP A 1 82 ? 20.349 -2.322 -25.181 1.00 60.19 82 ASP A CA 1
ATOM 628 C C . ASP A 1 82 ? 20.686 -1.346 -24.034 1.00 60.19 82 ASP A C 1
ATOM 630 O O . ASP A 1 82 ? 19.856 -0.585 -23.527 1.00 60.19 82 ASP A O 1
ATOM 634 N N . TYR A 1 83 ? 21.910 -1.465 -23.520 1.00 64.19 83 TYR A N 1
ATOM 635 C CA . TYR A 1 83 ? 22.399 -0.719 -22.360 1.00 64.19 83 TYR A CA 1
ATOM 636 C C . TYR A 1 83 ? 23.107 0.553 -22.833 1.00 64.19 83 TYR A C 1
ATOM 638 O O . TYR A 1 83 ? 24.264 0.481 -23.241 1.00 64.19 83 TYR A O 1
ATOM 646 N N . SER A 1 84 ? 22.457 1.722 -22.758 1.00 67.44 84 SER A N 1
ATOM 647 C CA . SER A 1 84 ? 23.172 2.981 -22.439 1.00 67.44 84 SER A CA 1
ATOM 648 C C . SER A 1 84 ? 22.294 4.230 -22.380 1.00 67.44 84 SER A C 1
ATOM 650 O O . SER A 1 84 ? 22.520 5.064 -21.513 1.00 67.44 84 SER A O 1
ATOM 652 N N . ARG A 1 85 ? 21.300 4.412 -23.263 1.00 68.31 85 ARG A N 1
ATOM 653 C CA . ARG A 1 85 ? 20.551 5.694 -23.318 1.00 68.31 85 ARG A CA 1
ATOM 654 C C . ARG A 1 85 ? 19.216 5.696 -22.575 1.00 68.31 85 ARG A C 1
ATOM 656 O O . ARG A 1 85 ? 18.811 6.739 -22.077 1.00 68.31 85 ARG A O 1
ATOM 663 N N . LEU A 1 86 ? 18.554 4.546 -22.464 1.00 75.06 86 LEU A N 1
ATOM 664 C CA . LEU A 1 86 ? 17.231 4.430 -21.830 1.00 75.06 86 LEU A CA 1
ATOM 665 C C . LEU A 1 86 ? 17.286 3.928 -20.378 1.00 75.06 86 LEU A C 1
ATOM 667 O O . LEU A 1 86 ? 16.250 3.826 -19.725 1.00 75.06 86 LEU A O 1
ATOM 671 N N . GLN A 1 87 ? 18.482 3.643 -19.853 1.00 76.44 87 GLN A N 1
ATOM 672 C CA . GLN A 1 87 ? 18.678 3.074 -18.515 1.00 76.44 87 GLN A CA 1
ATOM 673 C C . GLN A 1 87 ? 18.032 3.898 -17.381 1.00 76.44 87 GLN A C 1
ATOM 675 O O . GLN A 1 87 ? 17.364 3.300 -16.532 1.00 76.44 87 GLN A O 1
ATOM 680 N N . PRO A 1 88 ? 18.174 5.244 -17.342 1.00 79.75 88 PRO A N 1
ATOM 681 C CA . PRO A 1 88 ? 17.584 6.046 -16.270 1.00 79.75 88 PRO A CA 1
ATOM 682 C C . PRO A 1 88 ? 16.053 6.045 -16.318 1.00 79.75 88 PRO A C 1
ATOM 684 O O . PRO A 1 88 ? 15.405 5.955 -15.278 1.00 79.75 88 PRO A O 1
ATOM 687 N N . LEU A 1 89 ? 15.484 6.087 -17.530 1.00 81.75 89 LEU A N 1
ATOM 688 C CA . LEU A 1 89 ? 14.039 6.037 -17.735 1.00 81.75 89 LEU A CA 1
ATOM 689 C C . LEU A 1 89 ? 13.476 4.684 -17.290 1.00 81.75 89 LEU A C 1
ATOM 691 O O . LEU A 1 89 ? 12.553 4.666 -16.483 1.00 81.75 89 LEU A O 1
ATOM 695 N N . ARG A 1 90 ? 14.076 3.571 -17.735 1.00 80.62 90 ARG A N 1
ATOM 696 C CA . ARG A 1 90 ? 13.683 2.216 -17.307 1.00 80.62 90 ARG A CA 1
ATOM 697 C C . ARG A 1 90 ? 13.707 2.084 -15.787 1.00 80.62 90 ARG A C 1
ATOM 699 O O . ARG A 1 90 ? 12.683 1.802 -15.192 1.00 80.62 90 ARG A O 1
ATOM 706 N N . THR A 1 91 ? 14.810 2.483 -15.152 1.00 81.88 91 THR A N 1
ATOM 707 C CA . THR A 1 91 ? 14.936 2.439 -13.683 1.00 81.88 91 THR A CA 1
ATOM 708 C C . THR A 1 91 ? 13.839 3.243 -12.971 1.00 81.88 91 THR A C 1
ATOM 710 O O . THR A 1 91 ? 13.364 2.838 -11.911 1.00 81.88 91 THR A O 1
ATOM 713 N N . SER A 1 92 ? 13.442 4.401 -13.512 1.00 82.75 92 SER A N 1
ATOM 714 C CA . SER A 1 92 ? 12.365 5.210 -12.926 1.00 82.75 92 SER A CA 1
ATOM 715 C C . SER A 1 92 ? 10.988 4.557 -13.070 1.00 82.75 92 SER A C 1
ATOM 717 O O . SER A 1 92 ? 10.204 4.599 -12.123 1.00 82.75 92 SER A O 1
ATOM 719 N N . VAL A 1 93 ? 10.729 3.916 -14.215 1.00 87.31 93 VAL A N 1
ATOM 720 C CA . VAL A 1 93 ? 9.495 3.168 -14.482 1.00 87.31 93 VAL A CA 1
ATOM 721 C C . VAL A 1 93 ? 9.433 1.938 -13.586 1.00 87.31 93 VAL A C 1
ATOM 723 O O . VAL A 1 93 ? 8.459 1.789 -12.860 1.00 87.31 93 VAL A O 1
ATOM 726 N N . ASP A 1 94 ? 10.504 1.148 -13.515 1.00 85.44 94 ASP A N 1
ATOM 727 C CA . ASP A 1 94 ? 10.562 -0.065 -12.694 1.00 85.44 94 ASP A CA 1
ATOM 728 C C . ASP A 1 94 ? 10.308 0.247 -11.208 1.00 85.44 94 ASP A C 1
ATOM 730 O O . ASP A 1 94 ? 9.576 -0.462 -10.520 1.00 85.44 94 ASP A O 1
ATOM 734 N N . ARG A 1 95 ? 10.870 1.352 -10.692 1.00 83.69 95 ARG A N 1
ATOM 735 C CA . ARG A 1 95 ? 10.612 1.803 -9.312 1.00 83.69 95 ARG A CA 1
ATOM 736 C C . ARG A 1 95 ? 9.171 2.250 -9.102 1.00 83.69 95 ARG A C 1
ATOM 738 O O . ARG A 1 95 ? 8.603 1.999 -8.038 1.00 83.69 95 ARG A O 1
ATOM 745 N N . PHE A 1 96 ? 8.598 2.946 -10.078 1.00 87.69 96 PHE A N 1
ATOM 746 C CA . PHE A 1 96 ? 7.205 3.371 -10.015 1.00 87.69 96 PHE A CA 1
ATOM 747 C C . PHE A 1 96 ? 6.263 2.163 -10.033 1.00 87.69 96 PHE A C 1
ATOM 749 O O . PHE A 1 96 ? 5.373 2.072 -9.189 1.00 87.69 96 PHE A O 1
ATOM 756 N N . GLU A 1 97 ? 6.501 1.205 -10.926 1.00 87.94 97 GLU A N 1
ATOM 757 C CA . GLU A 1 97 ? 5.743 -0.043 -11.021 1.00 87.94 97 GLU A CA 1
ATOM 758 C C . GLU A 1 97 ? 5.874 -0.884 -9.748 1.00 87.94 97 GLU A C 1
ATOM 760 O O . GLU A 1 97 ? 4.863 -1.346 -9.221 1.00 87.94 97 GLU A O 1
ATOM 765 N N . ALA A 1 98 ? 7.080 -1.002 -9.182 1.00 87.19 98 ALA A N 1
ATOM 766 C CA . ALA A 1 98 ? 7.292 -1.662 -7.894 1.00 87.19 98 ALA A CA 1
ATOM 767 C C . ALA A 1 98 ? 6.509 -0.979 -6.757 1.00 87.19 98 ALA A C 1
ATOM 769 O O . ALA A 1 98 ? 5.879 -1.653 -5.942 1.00 87.19 98 ALA A O 1
ATOM 770 N N . SER A 1 99 ? 6.485 0.358 -6.734 1.00 87.69 99 SER A N 1
ATOM 771 C CA . SER A 1 99 ? 5.731 1.126 -5.731 1.00 87.69 99 SER A CA 1
ATOM 772 C C . SER A 1 99 ? 4.220 0.901 -5.865 1.00 87.69 99 SER A C 1
ATOM 774 O O . SER A 1 99 ? 3.531 0.685 -4.869 1.00 87.69 99 SER A O 1
ATOM 776 N N . GLN A 1 100 ? 3.705 0.889 -7.097 1.00 91.94 100 GLN A N 1
ATOM 777 C CA . GLN A 1 100 ? 2.298 0.591 -7.378 1.00 91.94 100 GLN A CA 1
ATOM 778 C C . GLN A 1 100 ? 1.930 -0.844 -7.002 1.00 91.94 100 GLN A C 1
ATOM 780 O O . GLN A 1 100 ? 0.858 -1.098 -6.452 1.00 91.94 100 GLN A O 1
ATOM 785 N N . ARG A 1 101 ? 2.825 -1.796 -7.278 1.00 93.12 101 ARG A N 1
ATOM 786 C CA . ARG A 1 101 ? 2.631 -3.201 -6.928 1.00 93.12 101 ARG A CA 1
ATOM 787 C C . ARG A 1 101 ? 2.535 -3.388 -5.417 1.00 93.12 101 ARG A C 1
ATOM 789 O O . ARG A 1 101 ? 1.624 -4.070 -4.951 1.00 93.12 101 ARG A O 1
ATOM 796 N N . GLN A 1 102 ? 3.422 -2.743 -4.664 1.00 93.38 102 GLN A N 1
ATOM 797 C CA . GLN A 1 102 ? 3.381 -2.748 -3.205 1.00 93.38 102 GLN A CA 1
ATOM 798 C C . GLN A 1 102 ? 2.055 -2.183 -2.676 1.00 93.38 102 GLN A C 1
ATOM 800 O O . GLN A 1 102 ? 1.460 -2.758 -1.767 1.00 93.38 102 GLN A O 1
ATOM 805 N N . GLU A 1 103 ? 1.556 -1.088 -3.250 1.00 93.44 103 GLU A N 1
ATOM 806 C CA . GLU A 1 103 ? 0.268 -0.524 -2.843 1.00 93.44 103 GLU A CA 1
ATOM 807 C C . GLU A 1 103 ? -0.889 -1.495 -3.096 1.00 93.44 103 GLU A C 1
ATOM 809 O O . GLU A 1 103 ? -1.665 -1.763 -2.182 1.00 93.44 103 GLU A O 1
ATOM 814 N N . GLN A 1 104 ? -0.965 -2.106 -4.279 1.00 95.00 104 GLN A N 1
ATOM 815 C CA . GLN A 1 104 ? -2.009 -3.089 -4.598 1.00 95.00 104 GLN A CA 1
ATOM 816 C C . GLN A 1 104 ? -2.005 -4.282 -3.634 1.00 95.00 104 GLN A C 1
ATOM 818 O O . GLN A 1 104 ? -3.064 -4.750 -3.211 1.00 95.00 104 GLN A O 1
ATOM 823 N N . LEU A 1 105 ? -0.820 -4.775 -3.266 1.00 97.12 105 LEU A N 1
ATOM 824 C CA . LEU A 1 105 ? -0.671 -5.871 -2.306 1.00 97.12 105 LEU A CA 1
ATOM 825 C C . LEU A 1 105 ? -1.124 -5.458 -0.899 1.00 97.12 105 LEU A C 1
ATOM 827 O O . LEU A 1 105 ? -1.785 -6.236 -0.209 1.00 97.12 105 LEU A O 1
ATOM 831 N N . TYR A 1 106 ? -0.831 -4.222 -0.491 1.00 96.38 106 TYR A N 1
ATOM 832 C CA . TYR A 1 106 ? -1.297 -3.667 0.779 1.00 96.38 106 TYR A CA 1
ATOM 833 C C . TYR A 1 106 ? -2.824 -3.546 0.818 1.00 96.38 106 TYR A C 1
ATOM 835 O O . TYR A 1 106 ? -3.457 -4.008 1.771 1.00 96.38 106 TYR A O 1
ATOM 843 N N . GLU A 1 107 ? -3.425 -2.976 -0.228 1.00 95.19 107 GLU A N 1
ATOM 844 C CA . GLU A 1 107 ? -4.880 -2.830 -0.334 1.00 95.19 107 GLU A CA 1
ATOM 845 C C . GLU A 1 107 ? -5.585 -4.185 -0.348 1.00 95.19 107 GLU A C 1
ATOM 847 O O . GLU A 1 107 ? -6.613 -4.358 0.312 1.00 95.19 107 GLU A O 1
ATOM 852 N N . ARG A 1 108 ? -5.007 -5.170 -1.043 1.00 96.56 108 ARG A N 1
ATOM 853 C CA . ARG A 1 108 ? -5.504 -6.545 -1.041 1.00 96.56 108 ARG A CA 1
ATOM 854 C C . ARG A 1 108 ? -5.447 -7.160 0.353 1.00 96.56 108 ARG A C 1
ATOM 856 O O . ARG A 1 108 ? -6.462 -7.667 0.814 1.00 96.56 108 ARG A O 1
ATOM 863 N N . CYS A 1 109 ? -4.313 -7.062 1.047 1.00 97.44 109 CYS A N 1
ATOM 864 C CA . CYS A 1 109 ? -4.171 -7.593 2.404 1.00 97.44 109 CYS A CA 1
ATOM 865 C C . CYS A 1 109 ? -5.207 -6.996 3.367 1.00 97.44 109 CYS A C 1
ATOM 867 O O . CYS A 1 109 ? -5.841 -7.720 4.135 1.00 97.44 109 CYS A O 1
ATOM 869 N N . LEU A 1 110 ? -5.424 -5.681 3.302 1.00 96.12 110 LEU A N 1
ATOM 870 C CA . LEU A 1 110 ? -6.442 -5.017 4.111 1.00 96.12 110 LEU A CA 1
ATOM 871 C C . LEU A 1 110 ? -7.861 -5.462 3.739 1.00 96.12 110 LEU A C 1
ATOM 873 O O . LEU A 1 110 ? -8.668 -5.733 4.630 1.00 96.12 110 LEU A O 1
ATOM 877 N N . SER A 1 111 ? -8.151 -5.580 2.445 1.00 95.19 111 SER A N 1
ATOM 878 C CA . SER A 1 111 ? -9.451 -6.045 1.950 1.00 95.19 111 SER A CA 1
ATOM 879 C C . SER A 1 111 ? -9.751 -7.478 2.400 1.00 95.19 111 SER A C 1
ATOM 881 O O . SER A 1 111 ? -10.851 -7.748 2.881 1.00 95.19 111 SER A O 1
ATOM 883 N N . ASP A 1 112 ? -8.761 -8.372 2.338 1.00 96.31 112 ASP A N 1
ATOM 884 C CA . ASP A 1 112 ? -8.865 -9.762 2.804 1.00 96.31 112 ASP A CA 1
ATOM 885 C C . ASP A 1 112 ? -9.089 -9.835 4.327 1.00 96.31 112 ASP A C 1
ATOM 887 O O . ASP A 1 112 ? -9.769 -10.732 4.826 1.00 96.31 112 ASP A O 1
ATOM 891 N N . ARG A 1 113 ? -8.584 -8.843 5.075 1.00 94.88 113 ARG A N 1
ATOM 892 C CA . ARG A 1 113 ? -8.850 -8.655 6.512 1.00 94.88 113 ARG A CA 1
ATOM 893 C C . ARG A 1 113 ? -10.176 -7.945 6.812 1.00 94.88 113 ARG A C 1
ATOM 895 O O . ARG A 1 113 ? -10.458 -7.682 7.977 1.00 94.88 113 ARG A O 1
ATOM 902 N N . GLY A 1 114 ? -10.983 -7.630 5.799 1.00 94.88 114 GLY A N 1
ATOM 903 C CA . GLY A 1 114 ? -12.308 -7.021 5.948 1.00 94.88 114 GLY A CA 1
ATOM 904 C C . GLY A 1 114 ? -12.317 -5.495 6.069 1.00 94.88 114 GLY A C 1
ATOM 905 O O . GLY A 1 114 ? -13.379 -4.914 6.315 1.00 94.88 114 GLY A O 1
ATOM 906 N N . TYR A 1 115 ? -11.168 -4.835 5.901 1.00 95.12 115 TYR A N 1
ATOM 907 C CA . TYR A 1 115 ? -11.107 -3.376 5.871 1.00 95.12 115 TYR A CA 1
ATOM 908 C C . TYR A 1 115 ? -11.736 -2.843 4.587 1.00 95.12 115 TYR A C 1
ATOM 910 O O . TYR A 1 115 ? -11.707 -3.478 3.532 1.00 95.12 115 TYR A O 1
ATOM 918 N N . ARG A 1 116 ? -12.292 -1.636 4.668 1.00 91.81 116 ARG A N 1
ATOM 919 C CA . ARG A 1 116 ? -12.876 -0.928 3.529 1.00 91.81 116 ARG A CA 1
ATOM 920 C C . ARG A 1 116 ? -12.302 0.471 3.447 1.00 91.81 116 ARG A C 1
ATOM 922 O O . ARG A 1 116 ? -12.084 1.120 4.4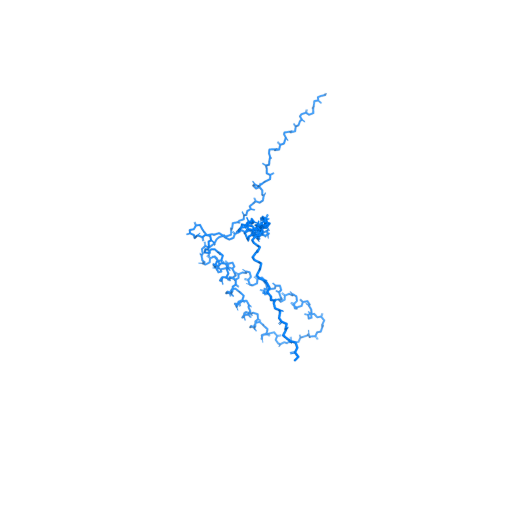67 1.00 91.81 116 ARG A O 1
ATOM 929 N N . ARG A 1 117 ? -12.085 0.938 2.223 1.00 88.94 117 ARG A N 1
ATOM 930 C CA . ARG A 1 117 ? -11.647 2.305 1.967 1.00 88.94 117 ARG A CA 1
ATOM 931 C C . ARG A 1 117 ? -12.841 3.246 2.103 1.00 88.94 117 ARG A C 1
ATOM 933 O O . ARG A 1 117 ? -13.832 3.103 1.388 1.00 88.94 117 ARG A O 1
ATOM 940 N N . VAL A 1 118 ? -12.744 4.200 3.017 1.00 86.75 118 VAL A N 1
ATOM 941 C CA . VAL A 1 118 ? -13.750 5.236 3.242 1.00 86.75 118 VAL A CA 1
ATOM 942 C C . VAL A 1 118 ? -13.214 6.530 2.649 1.00 86.75 118 VAL A C 1
ATOM 944 O O . VAL A 1 118 ? -12.275 7.137 3.166 1.00 86.75 118 VAL A O 1
ATOM 947 N N . GLN A 1 119 ? -13.786 6.941 1.518 1.00 78.69 119 GLN A N 1
ATOM 948 C CA . GLN A 1 119 ? -13.491 8.237 0.919 1.00 78.69 119 GLN A CA 1
ATOM 949 C C . GLN A 1 119 ? -14.127 9.300 1.813 1.00 78.69 119 GLN A C 1
ATOM 951 O O . GLN A 1 119 ? -15.351 9.370 1.936 1.00 78.69 119 GLN A O 1
ATOM 956 N N . ARG A 1 120 ? -13.311 10.123 2.473 1.00 61.31 120 ARG A N 1
ATOM 957 C CA . ARG A 1 120 ? -13.839 11.307 3.142 1.00 61.31 120 ARG A CA 1
ATOM 958 C C . ARG A 1 120 ? -14.137 12.323 2.049 1.00 61.31 120 ARG A C 1
ATOM 960 O O . ARG A 1 120 ? -13.240 13.039 1.623 1.00 61.31 120 ARG A O 1
ATOM 967 N N . ASP A 1 121 ? -15.374 12.337 1.562 1.00 56.50 121 ASP A N 1
ATOM 968 C CA . ASP A 1 121 ? -15.816 13.338 0.596 1.00 56.50 121 ASP A CA 1
ATOM 969 C C . ASP A 1 121 ? -15.582 14.735 1.187 1.00 56.50 121 ASP A C 1
ATOM 971 O O . ASP A 1 121 ? -16.312 15.195 2.070 1.00 56.50 121 ASP A O 1
ATOM 975 N N . GLU A 1 122 ? -14.572 15.442 0.680 1.00 52.09 122 GLU A N 1
ATOM 976 C CA . GLU A 1 122 ? -14.238 16.820 1.074 1.00 52.09 122 GLU A CA 1
ATOM 977 C C . GLU A 1 122 ? -15.415 17.795 0.850 1.00 52.09 122 GLU A C 1
ATOM 979 O O . GLU A 1 122 ? -15.463 18.891 1.413 1.00 52.09 122 GLU A O 1
ATOM 984 N N . ARG A 1 123 ? -16.434 17.375 0.086 1.00 50.78 123 ARG A N 1
ATOM 985 C CA . ARG A 1 123 ? -17.682 18.115 -0.143 1.00 50.78 123 ARG A CA 1
ATOM 986 C C . ARG A 1 123 ? -18.566 18.242 1.105 1.00 50.78 123 ARG A C 1
ATOM 988 O O . ARG A 1 123 ? -19.352 19.187 1.173 1.00 50.78 123 ARG A O 1
ATOM 995 N N . SER A 1 124 ? -18.443 17.353 2.090 1.00 50.75 124 SER A N 1
ATOM 996 C CA . SER A 1 124 ? -19.268 17.406 3.309 1.00 50.75 124 SER A CA 1
ATOM 997 C C . SER A 1 124 ? -18.725 18.351 4.389 1.00 50.75 124 SER A C 1
ATOM 999 O O . SER A 1 124 ? -19.432 18.630 5.352 1.00 50.75 124 SER A O 1
ATOM 1001 N N . GLY A 1 125 ? -17.504 18.879 4.236 1.00 48.19 125 GLY A N 1
ATOM 1002 C CA . GLY A 1 125 ? -16.879 19.781 5.216 1.00 48.19 125 GLY A CA 1
ATOM 1003 C C . GLY A 1 125 ? -16.969 21.280 4.902 1.00 48.19 125 GLY A C 1
ATOM 1004 O O . GLY A 1 125 ? -16.589 22.083 5.745 1.00 48.19 125 GLY A O 1
ATOM 1005 N N . SER A 1 126 ? -17.440 21.678 3.713 1.00 46.91 126 SER A N 1
ATOM 1006 C CA . SER A 1 126 ? -17.291 23.062 3.218 1.00 46.91 126 SER A CA 1
ATOM 1007 C C . SER A 1 126 ? -18.580 23.757 2.770 1.00 46.91 126 SER A C 1
ATOM 1009 O O . SER A 1 126 ? -18.537 24.928 2.395 1.00 46.91 126 SER A O 1
ATOM 1011 N N . ARG A 1 127 ? -19.753 23.116 2.853 1.00 48.19 127 ARG A N 1
ATOM 1012 C CA . ARG A 1 127 ? -21.025 23.802 2.568 1.00 48.19 127 ARG A CA 1
ATOM 1013 C C . ARG A 1 127 ? -21.550 24.513 3.820 1.00 48.19 127 ARG A C 1
ATOM 1015 O O . ARG A 1 127 ? -22.559 24.118 4.395 1.00 48.19 127 ARG A O 1
ATOM 1022 N N . GLY A 1 128 ? -20.852 25.571 4.235 1.00 50.78 128 GLY A N 1
ATOM 1023 C CA . GLY A 1 128 ? -21.476 26.626 5.036 1.00 50.78 128 GLY A CA 1
ATOM 1024 C C . GLY A 1 128 ? -22.672 27.223 4.273 1.00 50.78 128 GLY A C 1
ATOM 1025 O O . GLY A 1 128 ? -22.725 27.094 3.044 1.00 50.78 128 GLY A O 1
ATOM 1026 N N . PRO A 1 129 ? -23.663 27.823 4.957 1.00 46.84 129 PRO A N 1
ATOM 1027 C CA . PRO A 1 129 ? -24.824 28.402 4.290 1.00 46.84 129 PRO A CA 1
ATOM 1028 C C . PRO A 1 129 ? -24.355 29.442 3.269 1.00 46.84 129 PRO A C 1
ATOM 1030 O O . PRO A 1 129 ? -23.743 30.446 3.623 1.00 46.84 129 PRO A O 1
ATOM 1033 N N . SER A 1 130 ? -24.617 29.170 1.990 1.00 47.03 130 SER A N 1
ATOM 1034 C CA . SER A 1 130 ? -24.408 30.133 0.913 1.00 47.03 130 SER A CA 1
ATOM 1035 C C . SER A 1 130 ? -25.262 31.365 1.231 1.00 47.03 130 SER A C 1
ATOM 1037 O O . SER A 1 130 ? -26.476 31.194 1.388 1.00 47.03 130 SER A O 1
ATOM 1039 N N . PRO A 1 131 ? -24.699 32.581 1.355 1.00 50.47 131 PRO A N 1
ATOM 1040 C CA . PRO A 1 131 ? -25.532 33.766 1.467 1.00 50.47 131 PRO A CA 1
ATOM 1041 C C . PRO A 1 131 ? -26.387 33.857 0.201 1.00 50.47 131 PRO A C 1
ATOM 1043 O O . PRO A 1 131 ? -25.894 33.678 -0.917 1.00 50.47 131 PRO A O 1
ATOM 1046 N N . ALA A 1 132 ? -27.693 34.032 0.398 1.00 51.72 132 ALA A N 1
ATOM 1047 C CA . ALA A 1 132 ? -28.645 34.246 -0.680 1.00 51.72 132 ALA A CA 1
ATOM 1048 C C . ALA A 1 132 ? -28.187 35.440 -1.538 1.00 51.72 132 ALA A C 1
ATOM 1050 O O . ALA A 1 132 ? -27.641 36.394 -0.980 1.00 51.72 132 ALA A O 1
ATOM 1051 N N . PRO A 1 133 ? -28.392 35.421 -2.867 1.00 53.03 133 PRO A N 1
ATOM 1052 C CA . PRO A 1 133 ? -28.131 36.599 -3.676 1.00 53.03 133 PRO A CA 1
ATOM 1053 C C . PRO A 1 133 ? -29.040 37.728 -3.183 1.00 53.03 133 PRO A C 1
ATOM 1055 O O . PRO A 1 133 ? -30.265 37.630 -3.277 1.00 53.03 133 PRO A O 1
ATOM 1058 N N . GLU A 1 134 ? -28.435 38.777 -2.624 1.00 49.31 134 GLU A N 1
ATOM 1059 C CA . GLU A 1 134 ? -29.115 40.043 -2.379 1.00 49.31 134 GLU A CA 1
ATOM 1060 C C . GLU A 1 134 ? -29.765 40.477 -3.691 1.00 49.31 134 GLU A C 1
ATOM 1062 O O . GLU A 1 134 ? -29.108 40.654 -4.720 1.00 49.31 134 GLU A O 1
ATOM 1067 N N . ALA A 1 135 ? -31.091 40.575 -3.655 1.00 50.28 135 ALA A N 1
ATOM 1068 C CA . ALA A 1 135 ? -31.873 41.133 -4.731 1.00 50.28 135 ALA A CA 1
ATOM 1069 C C . ALA A 1 135 ? -31.378 42.561 -4.975 1.00 50.28 135 ALA A C 1
ATOM 1071 O O . ALA A 1 135 ? -31.587 43.444 -4.144 1.00 50.28 135 ALA A O 1
ATOM 1072 N N . ALA A 1 136 ? -30.719 42.779 -6.11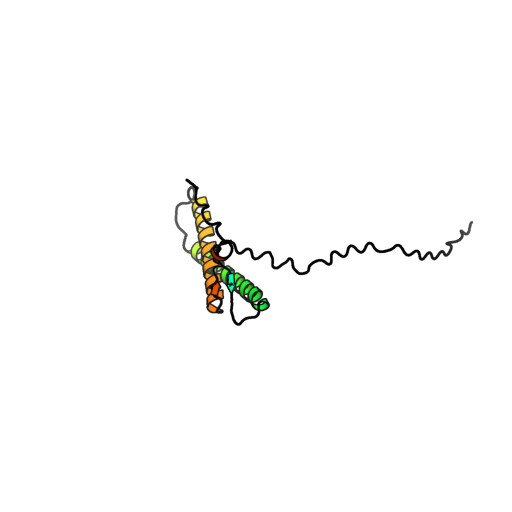4 1.00 49.66 136 ALA A N 1
ATOM 1073 C CA . ALA A 1 136 ? -30.455 44.112 -6.620 1.00 49.66 136 ALA A CA 1
ATOM 1074 C C . ALA A 1 136 ? -31.805 44.825 -6.784 1.00 49.66 136 ALA A C 1
ATOM 1076 O O . ALA A 1 136 ? -32.623 44.474 -7.639 1.00 49.66 136 ALA A O 1
ATOM 1077 N N . GLY A 1 137 ? -32.054 45.765 -5.873 1.00 49.44 137 GLY A N 1
ATOM 1078 C CA . GLY A 1 137 ? -33.161 46.703 -5.931 1.00 49.44 137 GLY A CA 1
ATOM 1079 C C . GLY A 1 137 ? -33.089 47.557 -7.195 1.00 49.44 137 GLY A C 1
ATOM 1080 O O . GLY A 1 137 ? -32.023 47.762 -7.769 1.00 49.44 137 GLY A O 1
ATOM 1081 N N . ARG A 1 138 ? -34.281 47.975 -7.612 1.00 44.78 138 ARG A N 1
ATOM 1082 C CA . ARG A 1 138 ? -34.622 48.721 -8.826 1.00 44.78 138 ARG A CA 1
ATOM 1083 C C . ARG A 1 138 ? -33.924 50.067 -8.962 1.00 44.78 138 ARG A C 1
ATOM 1085 O O . ARG A 1 138 ? -33.708 50.712 -7.914 1.00 44.78 138 ARG A O 1
#

Sequence (138 aa):
MRRSAQGVVAGTVLVVASLTVAACSDPAEWWQSRVETGRGTWEHPSKPWEQWDTDRAECRLVARDEAERD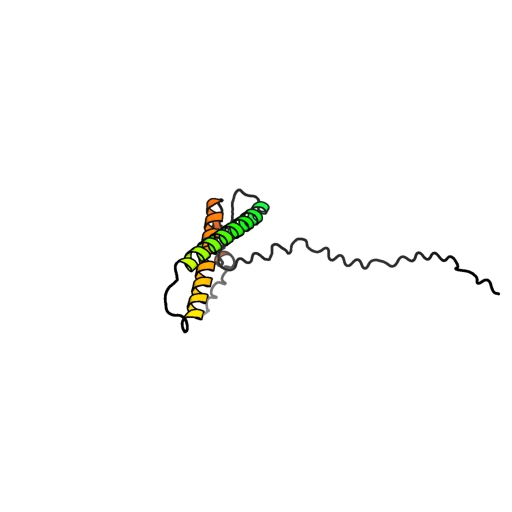FAIQQQGGGGGDYSRLQPLRTSVDRFEASQRQEQLYERCLSDRGYRRVQRDERSGSRGPSPAPEAAGR

Foldseek 3Di:
DDDDDDDDDDDDDDDDDDPPPPPPPDPPPPVVVPPPDPFADWDAPPDDPVVVVVLLVVQLVVLLVVLVVVLVVVVVVPPDDDPDDCVVVVVVVSVVVSVVSSVVSSVVSSVVVVIDGDPPPPVVVPCDPDPDPDPPDD